Protein AF-A0A533Y2G1-F1 (afdb_monomer)

Foldseek 3Di:
DDPVVVVVVVCCLQQLVDDLVNLVVCLVCQVVVVDDPSRVVSSVSCCVPDPVSVVVSVVVVVVCVVVVPPDDDDDPVVNVVVVVVCVVPVPDD

Sequence (93 aa):
MTRDDLKNQVIDYLAGKLTCKEVTEAITDYLEGSLSFVEWVRFQMHLGMCFGCRRYLRQMRLTIRTLGALPVEPIPPAIRDELIQRFRSWKGG

Solvent-accessible surface area (backbone atoms only — not comparable to full-atom values): 5541 Å² total; per-residue (Å²): 136,54,79,64,56,54,48,51,52,51,49,40,59,75,69,14,70,62,50,74,64,56,49,64,70,45,44,60,37,61,75,72,66,70,50,52,73,70,55,46,51,28,51,51,47,34,46,75,74,32,69,67,58,44,51,50,53,52,48,54,54,46,52,52,53,58,63,71,66,52,89,71,81,79,76,55,67,70,60,53,50,51,49,52,55,55,59,71,64,55,87,78,126

Mean predicted aligned error: 8.28 Å

pLDDT: mean 89.62, std 10.32, range [46.44, 98.44]

Secondary structure (DSSP, 8-state):
--HHHHHHHHHHHHTT---HHHHHHSHHHHHHT-S-HHHHHHHHHHHHH-HHHHHHHHHHHHHHHHHHTSPPPPPPHHHHHHHHHHHHT----

Structure (mmCIF, N/CA/C/O backbone):
data_AF-A0A533Y2G1-F1
#
_entry.id   AF-A0A533Y2G1-F1
#
loop_
_atom_site.group_PDB
_atom_site.id
_atom_site.type_symbol
_atom_site.label_atom_id
_atom_site.label_alt_id
_atom_site.label_comp_id
_atom_site.label_asym_id
_atom_site.label_entity_id
_atom_site.label_seq_id
_atom_site.pdbx_PDB_ins_code
_atom_site.Cartn_x
_atom_site.Cartn_y
_atom_site.Cartn_z
_atom_site.occupancy
_atom_site.B_iso_or_equiv
_atom_site.auth_seq_id
_atom_site.auth_comp_id
_atom_site.auth_asym_id
_atom_site.auth_atom_id
_atom_site.pdbx_PDB_model_num
ATOM 1 N N . MET A 1 1 ? 21.557 14.649 -22.164 1.00 61.25 1 MET A N 1
ATOM 2 C CA . MET A 1 1 ? 20.473 13.666 -22.360 1.00 61.25 1 M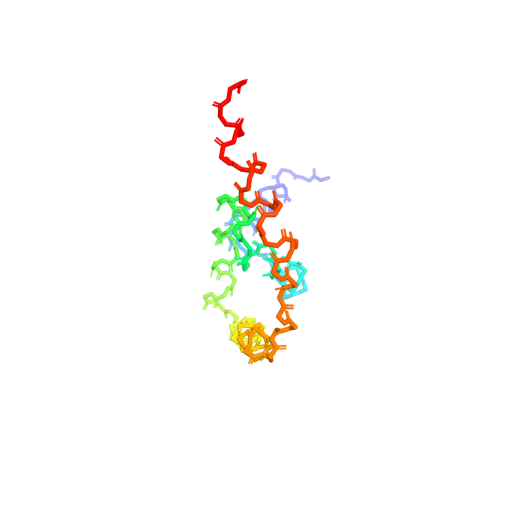ET A CA 1
ATOM 3 C C . MET A 1 1 ? 20.108 13.672 -23.832 1.00 61.25 1 MET A C 1
ATOM 5 O O . MET A 1 1 ? 19.733 14.725 -24.338 1.00 61.25 1 MET A O 1
ATOM 9 N N . THR A 1 2 ? 20.329 12.565 -24.535 1.00 86.38 2 THR A N 1
ATOM 10 C CA . THR A 1 2 ? 20.051 12.461 -25.974 1.00 86.38 2 THR A CA 1
ATOM 11 C C . THR A 1 2 ? 18.583 12.101 -26.218 1.00 86.38 2 THR A C 1
ATOM 13 O O . THR A 1 2 ? 17.869 11.666 -25.313 1.00 86.38 2 THR A O 1
ATOM 16 N N . ARG A 1 3 ? 18.105 12.290 -27.454 1.00 84.12 3 ARG A N 1
ATOM 17 C CA . ARG A 1 3 ? 16.724 11.956 -27.842 1.00 84.12 3 ARG A CA 1
ATOM 18 C C . ARG A 1 3 ? 16.412 10.464 -27.669 1.00 84.12 3 ARG A C 1
ATOM 20 O O . ARG A 1 3 ? 15.259 10.110 -27.438 1.00 84.12 3 ARG A O 1
ATOM 27 N N . ASP A 1 4 ? 17.428 9.616 -27.766 1.00 83.38 4 ASP A N 1
ATOM 28 C CA . ASP A 1 4 ? 17.286 8.169 -27.633 1.00 83.38 4 ASP A CA 1
ATOM 29 C C . ASP A 1 4 ? 17.275 7.735 -26.160 1.00 83.38 4 ASP A C 1
ATOM 31 O O . ASP A 1 4 ? 16.487 6.863 -25.796 1.00 83.38 4 ASP A O 1
ATOM 35 N N . ASP A 1 5 ? 18.008 8.432 -25.282 1.00 83.12 5 ASP A N 1
ATOM 36 C CA . ASP A 1 5 ? 17.913 8.228 -23.825 1.00 83.12 5 ASP A CA 1
ATOM 37 C C . ASP A 1 5 ? 16.500 8.529 -23.311 1.00 83.12 5 ASP A C 1
ATOM 39 O O . ASP A 1 5 ? 15.924 7.752 -22.549 1.00 83.12 5 ASP A O 1
ATOM 43 N N . LEU A 1 6 ? 15.908 9.634 -23.781 1.00 82.12 6 LEU A N 1
ATOM 44 C CA . LEU A 1 6 ? 14.549 10.025 -23.405 1.00 82.12 6 LEU A CA 1
ATOM 45 C C . LEU A 1 6 ? 13.520 8.987 -23.869 1.00 82.12 6 LEU A C 1
ATOM 47 O O . LEU A 1 6 ? 12.610 8.638 -23.120 1.00 82.12 6 LEU A O 1
ATOM 51 N N . LYS A 1 7 ? 13.673 8.461 -25.091 1.00 81.25 7 LYS A N 1
ATOM 52 C CA . LYS A 1 7 ? 12.805 7.395 -25.608 1.00 81.25 7 LYS A CA 1
ATOM 53 C C . LYS A 1 7 ? 12.894 6.134 -24.755 1.00 81.25 7 LYS A C 1
ATOM 55 O O . LYS A 1 7 ? 11.856 5.594 -24.385 1.00 81.25 7 L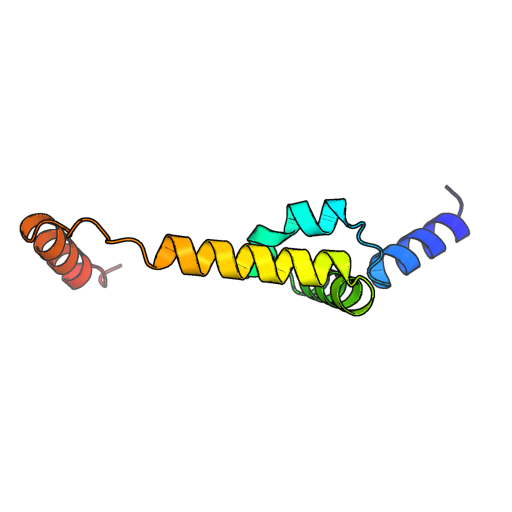YS A O 1
ATOM 60 N N . ASN A 1 8 ? 14.103 5.696 -24.411 1.00 78.88 8 ASN A N 1
ATOM 61 C CA . ASN A 1 8 ? 14.307 4.499 -23.596 1.00 78.88 8 ASN A CA 1
ATOM 62 C C . ASN A 1 8 ? 13.724 4.666 -22.188 1.00 78.88 8 ASN A C 1
ATOM 64 O O . ASN A 1 8 ? 13.036 3.772 -21.704 1.00 78.88 8 ASN A O 1
ATOM 68 N N . GLN A 1 9 ? 13.909 5.832 -21.566 1.00 76.62 9 GLN A N 1
ATOM 69 C CA . GLN A 1 9 ? 13.339 6.132 -20.252 1.00 76.62 9 GLN A CA 1
ATOM 70 C C . GLN A 1 9 ? 11.804 6.130 -20.267 1.00 76.62 9 GLN A C 1
ATOM 72 O O . GLN A 1 9 ? 11.175 5.596 -19.354 1.00 76.62 9 GLN A O 1
ATOM 77 N N . VAL A 1 10 ? 11.188 6.705 -21.302 1.00 77.44 10 VAL A N 1
ATOM 78 C CA . VAL A 1 10 ? 9.725 6.719 -21.451 1.00 77.44 10 VAL A CA 1
ATOM 79 C C . VAL A 1 10 ? 9.186 5.309 -21.690 1.00 77.44 10 VAL A C 1
ATOM 81 O O . VAL A 1 10 ? 8.187 4.932 -21.080 1.00 77.44 10 VAL A O 1
ATOM 84 N N . ILE A 1 11 ? 9.856 4.506 -22.521 1.00 77.12 11 ILE A N 1
ATOM 85 C CA . ILE A 1 11 ? 9.478 3.106 -22.758 1.00 77.12 11 ILE A CA 1
ATOM 86 C C . ILE A 1 11 ? 9.586 2.296 -21.463 1.00 77.12 11 ILE A C 1
ATOM 88 O O . ILE A 1 11 ? 8.638 1.603 -21.116 1.00 77.12 11 ILE A O 1
ATOM 92 N N . ASP A 1 12 ? 10.680 2.431 -20.715 1.00 74.00 12 ASP A N 1
ATOM 93 C CA . ASP A 1 12 ? 10.880 1.755 -19.428 1.00 74.00 12 ASP A CA 1
ATOM 94 C C . ASP A 1 12 ? 9.810 2.146 -18.397 1.00 74.00 12 ASP A C 1
ATOM 96 O O . ASP A 1 12 ? 9.255 1.296 -17.693 1.00 74.00 12 ASP A O 1
ATOM 100 N N . TYR A 1 13 ? 9.481 3.438 -18.326 1.00 73.75 13 TYR A N 1
ATOM 101 C CA . TYR A 1 13 ? 8.435 3.946 -17.445 1.00 73.75 13 TYR A CA 1
ATOM 102 C C . TYR A 1 13 ? 7.069 3.337 -17.791 1.00 73.75 13 TYR A C 1
ATOM 104 O O . TYR A 1 13 ? 6.375 2.834 -16.902 1.00 73.75 13 TYR A O 1
ATOM 112 N N . LEU A 1 14 ? 6.710 3.329 -19.080 1.00 70.00 14 LEU A N 1
ATOM 113 C CA . LEU A 1 14 ? 5.449 2.782 -19.587 1.00 70.00 14 LEU A CA 1
ATOM 114 C C . LEU A 1 14 ? 5.389 1.247 -19.526 1.00 70.00 14 LEU A C 1
ATOM 116 O O . LEU A 1 14 ? 4.317 0.693 -19.305 1.00 70.00 14 LEU A O 1
ATOM 120 N N . ALA A 1 15 ? 6.526 0.556 -19.644 1.00 67.38 15 ALA A N 1
ATOM 121 C CA . ALA A 1 15 ? 6.634 -0.902 -19.553 1.00 67.38 15 ALA A CA 1
ATOM 122 C C . ALA A 1 15 ? 6.502 -1.443 -18.116 1.00 67.38 15 ALA A C 1
ATOM 124 O O . ALA A 1 15 ? 6.579 -2.652 -17.900 1.00 67.38 15 ALA A O 1
ATOM 125 N N . GLY A 1 16 ? 6.299 -0.575 -17.119 1.00 65.12 16 GLY A N 1
ATOM 126 C CA . GLY A 1 16 ? 6.133 -1.001 -15.731 1.00 65.12 16 GLY A CA 1
ATOM 127 C C . GLY A 1 16 ? 7.451 -1.370 -15.053 1.00 65.12 16 GLY A C 1
ATOM 128 O O . GLY A 1 16 ? 7.463 -2.237 -14.178 1.00 65.12 16 GLY A O 1
ATOM 129 N N . LYS A 1 17 ? 8.560 -0.707 -15.416 1.00 76.62 17 LYS A N 1
ATOM 130 C CA . LYS A 1 17 ? 9.864 -0.856 -14.749 1.00 76.62 17 LYS A CA 1
ATOM 131 C C . LYS A 1 17 ? 9.866 -0.184 -13.369 1.00 76.62 17 LYS A C 1
ATOM 133 O O . LYS A 1 17 ? 10.646 0.721 -13.106 1.00 76.62 17 LYS A O 1
ATOM 138 N N . LEU A 1 18 ? 8.948 -0.603 -12.501 1.00 89.94 18 LEU A N 1
ATOM 139 C CA . LEU A 1 18 ? 9.067 -0.397 -11.066 1.00 89.94 18 LEU A CA 1
ATOM 140 C C . LEU A 1 18 ? 10.107 -1.380 -10.537 1.00 89.94 18 LEU A C 1
ATOM 142 O O . LEU A 1 18 ? 10.127 -2.558 -10.905 1.00 89.94 18 LEU A O 1
ATOM 146 N N . THR A 1 19 ? 10.962 -0.904 -9.655 1.00 92.69 19 THR A N 1
ATOM 147 C CA . THR A 1 19 ? 11.815 -1.738 -8.821 1.00 92.69 19 THR A CA 1
ATOM 148 C C . THR A 1 19 ? 10.982 -2.381 -7.714 1.00 92.69 19 THR A C 1
ATOM 150 O O . THR A 1 19 ? 9.933 -1.872 -7.317 1.00 92.69 19 THR A O 1
ATOM 153 N N . CYS A 1 20 ? 11.465 -3.493 -7.151 1.00 95.94 20 CYS A N 1
ATOM 154 C CA . CYS A 1 20 ? 10.815 -4.096 -5.984 1.00 95.94 20 CYS A CA 1
ATOM 155 C C . CYS A 1 20 ? 10.693 -3.097 -4.820 1.00 95.94 20 CYS A C 1
ATOM 157 O O . CYS A 1 20 ? 9.712 -3.147 -4.087 1.00 95.94 20 CYS A O 1
ATOM 159 N N . LYS A 1 21 ? 11.665 -2.181 -4.675 1.00 96.19 21 LYS A N 1
ATOM 160 C CA . LYS A 1 21 ? 11.659 -1.127 -3.655 1.00 96.19 21 LYS A CA 1
ATOM 161 C C . LYS A 1 21 ? 10.485 -0.164 -3.850 1.00 96.19 21 LYS A C 1
ATOM 163 O O . LYS A 1 21 ? 9.704 0.024 -2.924 1.00 96.19 21 LYS A O 1
ATOM 168 N N . GLU A 1 22 ? 10.303 0.360 -5.058 1.00 95.44 22 GLU A N 1
ATOM 169 C CA . GLU A 1 22 ? 9.176 1.253 -5.366 1.00 95.44 22 GLU A CA 1
ATOM 170 C C . GLU A 1 22 ? 7.825 0.548 -5.165 1.00 95.44 22 GLU A C 1
ATOM 172 O O . GLU A 1 22 ? 6.877 1.146 -4.669 1.00 95.44 22 GLU A O 1
ATOM 177 N N . VAL A 1 23 ? 7.732 -0.754 -5.465 1.00 96.31 23 VAL A N 1
ATOM 178 C CA . VAL A 1 23 ? 6.525 -1.549 -5.171 1.00 96.31 23 VAL A CA 1
ATOM 179 C C . VAL A 1 23 ? 6.279 -1.682 -3.669 1.00 96.31 23 VAL A C 1
ATOM 181 O O . VAL A 1 23 ? 5.131 -1.622 -3.238 1.00 96.31 23 VAL A O 1
ATOM 184 N N . THR A 1 24 ? 7.326 -1.877 -2.862 1.00 96.88 24 THR A N 1
ATOM 185 C CA . THR A 1 24 ? 7.172 -1.928 -1.400 1.00 96.88 24 THR A CA 1
ATOM 186 C C . THR A 1 24 ? 6.790 -0.576 -0.807 1.00 96.88 24 THR A C 1
ATOM 188 O O . THR A 1 24 ? 6.046 -0.551 0.164 1.00 96.88 24 THR A O 1
ATOM 191 N N . GLU A 1 25 ? 7.239 0.531 -1.399 1.00 97.06 25 GLU A N 1
ATOM 192 C CA . GLU A 1 25 ? 6.870 1.888 -0.974 1.00 97.06 25 GLU A CA 1
ATOM 193 C C . GLU A 1 25 ? 5.418 2.217 -1.357 1.00 97.06 25 GLU A C 1
ATOM 195 O O . GLU A 1 25 ? 4.677 2.750 -0.539 1.00 97.06 25 GLU A O 1
ATOM 200 N N . ALA A 1 26 ? 4.970 1.801 -2.546 1.00 96.38 26 ALA A N 1
ATOM 201 C CA . ALA A 1 26 ? 3.609 2.027 -3.042 1.00 96.38 26 ALA A CA 1
ATOM 202 C C . ALA A 1 26 ? 2.573 0.972 -2.588 1.00 96.38 26 ALA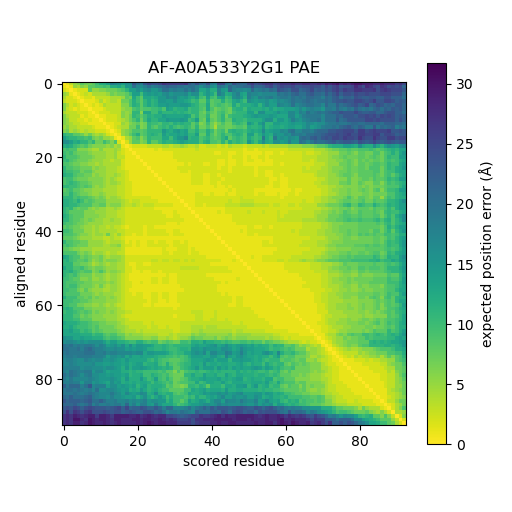 A C 1
ATOM 204 O O . ALA A 1 26 ? 1.420 0.996 -3.024 1.00 96.38 26 ALA A O 1
ATOM 205 N N . ILE A 1 27 ? 2.954 -0.004 -1.751 1.00 97.56 27 ILE A N 1
ATOM 206 C CA . ILE A 1 27 ? 2.074 -1.128 -1.378 1.00 97.56 27 ILE A CA 1
ATOM 207 C C . ILE A 1 27 ? 0.841 -0.667 -0.594 1.00 97.56 27 ILE A C 1
ATOM 209 O O . ILE A 1 27 ? -0.238 -1.230 -0.779 1.00 97.56 27 ILE A O 1
ATOM 213 N N . THR A 1 28 ? 0.999 0.336 0.271 1.00 97.12 28 THR A N 1
ATOM 214 C CA . THR A 1 28 ? -0.091 0.890 1.083 1.00 97.12 28 THR A CA 1
ATOM 215 C C . THR A 1 28 ? -1.088 1.598 0.184 1.00 97.12 28 THR A C 1
ATOM 217 O O . THR A 1 28 ? -2.263 1.249 0.209 1.00 97.12 28 THR A O 1
ATOM 220 N N . ASP A 1 29 ? -0.606 2.463 -0.709 1.00 98.06 29 ASP A N 1
ATOM 221 C CA . ASP A 1 29 ? -1.459 3.169 -1.663 1.00 98.06 29 ASP A CA 1
ATOM 222 C C . ASP A 1 29 ? -2.230 2.210 -2.577 1.00 98.06 29 ASP A C 1
ATOM 224 O O . ASP A 1 29 ? -3.412 2.395 -2.876 1.00 98.06 29 ASP A O 1
ATOM 228 N N . TYR A 1 30 ? -1.580 1.119 -2.990 1.00 97.56 30 TYR A N 1
ATOM 229 C CA . TYR A 1 30 ? -2.237 0.058 -3.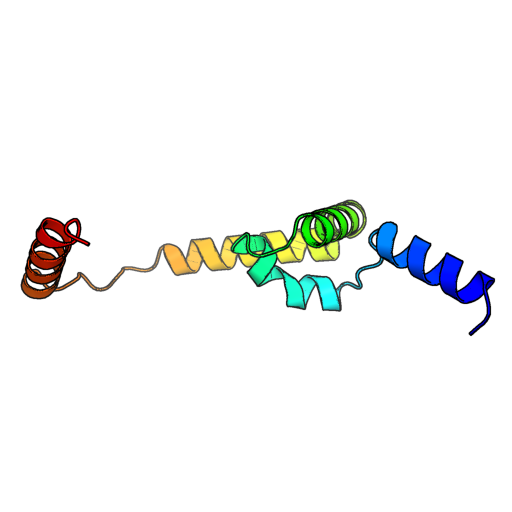744 1.00 97.56 30 TYR A CA 1
ATOM 230 C C . TYR A 1 30 ? -3.361 -0.627 -2.946 1.00 97.56 30 TYR A C 1
ATOM 232 O O . TYR A 1 30 ? -4.408 -0.952 -3.508 1.00 97.56 30 TYR A O 1
ATOM 240 N N . LEU A 1 31 ? -3.142 -0.891 -1.655 1.00 97.88 31 LEU A N 1
ATOM 241 C CA . LEU A 1 31 ? -4.110 -1.565 -0.783 1.00 97.88 31 LEU A CA 1
ATOM 242 C C . LEU A 1 31 ? -5.271 -0.650 -0.373 1.00 97.88 31 LEU A C 1
ATOM 244 O O . LEU A 1 31 ? -6.381 -1.146 -0.188 1.00 97.88 31 LEU A O 1
ATOM 248 N N . GLU A 1 32 ? -5.022 0.653 -0.269 1.00 97.19 32 GLU A N 1
ATOM 249 C CA . GLU A 1 32 ? -6.015 1.685 0.053 1.00 97.19 32 GLU A CA 1
ATOM 250 C C . GLU A 1 32 ? -6.745 2.221 -1.189 1.00 97.19 32 GLU A C 1
ATOM 252 O O . GLU A 1 32 ? -7.777 2.877 -1.068 1.00 97.19 32 GLU A O 1
ATOM 257 N N . GLY A 1 33 ? -6.255 1.901 -2.391 1.00 96.81 33 GLY A N 1
ATOM 258 C CA . GLY A 1 33 ? -6.854 2.342 -3.649 1.00 96.81 33 GLY A CA 1
ATOM 259 C C . GLY A 1 33 ? -6.589 3.814 -3.975 1.00 96.81 33 GLY A C 1
ATOM 260 O O . GLY A 1 33 ? -7.374 4.416 -4.703 1.00 96.81 33 GLY A O 1
ATOM 261 N N . SER A 1 34 ? -5.506 4.393 -3.450 1.00 97.75 34 SER A N 1
ATOM 262 C CA . SER A 1 34 ? -5.109 5.792 -3.672 1.00 97.75 34 SER A CA 1
ATOM 263 C C . SER A 1 34 ? -4.210 5.990 -4.900 1.00 97.75 34 SER A C 1
ATOM 265 O O . SER A 1 34 ? -3.974 7.129 -5.301 1.00 97.75 34 SER A O 1
ATOM 267 N N . LEU A 1 35 ? -3.734 4.909 -5.532 1.00 96.69 35 LEU A N 1
ATOM 268 C CA . LEU A 1 35 ? -2.944 4.997 -6.764 1.00 96.69 35 LEU A CA 1
ATOM 269 C C . LEU A 1 35 ? -3.756 5.586 -7.923 1.00 96.69 35 LEU A C 1
ATOM 271 O O . LEU A 1 35 ? -4.899 5.193 -8.173 1.00 96.69 35 LEU A O 1
ATOM 275 N N . SER A 1 36 ? -3.119 6.450 -8.717 1.00 95.56 36 SER A N 1
ATOM 276 C CA . SER A 1 36 ? -3.663 6.840 -10.017 1.00 95.56 36 SER A CA 1
ATOM 277 C C . SER A 1 36 ? -3.759 5.630 -10.952 1.00 95.56 36 SER A C 1
ATOM 279 O O . SER A 1 36 ? -3.074 4.616 -10.788 1.00 95.56 36 SER A O 1
ATOM 281 N N . PHE A 1 37 ? -4.577 5.742 -12.000 1.00 93.31 37 PHE A N 1
ATOM 282 C CA . PHE A 1 37 ? -4.753 4.660 -12.971 1.00 93.31 37 PHE A CA 1
ATOM 283 C C . PHE A 1 37 ? -3.423 4.188 -13.587 1.00 93.31 37 PHE A C 1
ATOM 285 O O . PHE A 1 37 ? -3.184 2.988 -13.716 1.00 93.31 37 PHE A O 1
ATOM 292 N N . VAL A 1 38 ? -2.528 5.121 -13.926 1.00 89.81 38 VAL A N 1
ATOM 293 C CA . VAL A 1 38 ? -1.225 4.801 -14.531 1.00 89.81 38 VAL A CA 1
ATOM 294 C C . VAL A 1 38 ? -0.319 4.068 -13.539 1.00 89.81 38 VAL A C 1
ATOM 296 O O . VAL A 1 38 ? 0.326 3.084 -13.904 1.00 89.81 38 VAL A O 1
ATOM 299 N N . GLU A 1 39 ? -0.284 4.507 -12.281 1.00 92.69 39 GLU A N 1
ATOM 300 C CA . GLU A 1 39 ? 0.493 3.846 -11.227 1.00 92.69 39 GLU A CA 1
ATOM 301 C C . GLU A 1 39 ? -0.035 2.443 -10.946 1.00 92.69 39 GLU A C 1
ATOM 303 O O . GLU A 1 39 ? 0.751 1.498 -10.877 1.00 92.69 39 GLU A O 1
ATOM 308 N N . TRP A 1 40 ? -1.359 2.283 -10.878 1.00 94.94 40 TRP A N 1
ATOM 309 C CA . TRP A 1 40 ? -1.997 0.984 -10.704 1.00 94.94 40 TRP A CA 1
ATOM 310 C C . TRP A 1 40 ? -1.626 0.009 -11.828 1.00 94.94 40 TRP A C 1
ATOM 312 O O . TRP A 1 40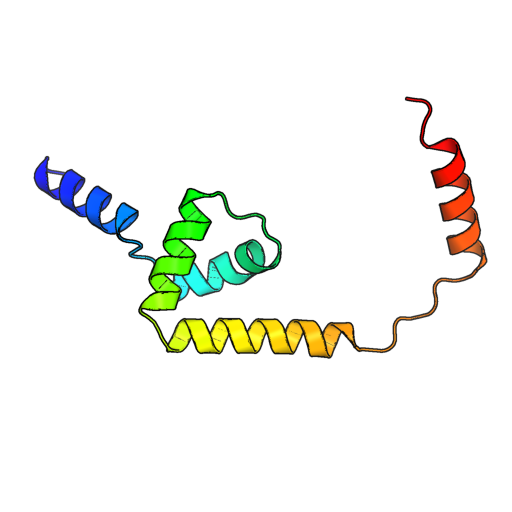 ? -1.233 -1.124 -11.545 1.00 94.94 40 TRP A O 1
ATOM 322 N N . VAL A 1 41 ? -1.666 0.445 -13.096 1.00 93.00 41 VAL A N 1
ATOM 323 C CA . VAL A 1 41 ? -1.263 -0.391 -14.243 1.00 93.00 41 VAL A CA 1
ATOM 324 C C . VAL A 1 41 ? 0.201 -0.820 -14.122 1.00 93.00 41 VAL A C 1
ATOM 326 O O . VAL A 1 41 ? 0.504 -2.007 -14.247 1.00 93.00 41 VAL A O 1
ATOM 329 N N . ARG A 1 42 ? 1.118 0.112 -13.828 1.00 92.75 42 ARG A N 1
ATOM 330 C CA . ARG A 1 42 ? 2.553 -0.196 -13.661 1.00 92.75 42 ARG A CA 1
ATOM 331 C C . ARG A 1 42 ? 2.789 -1.16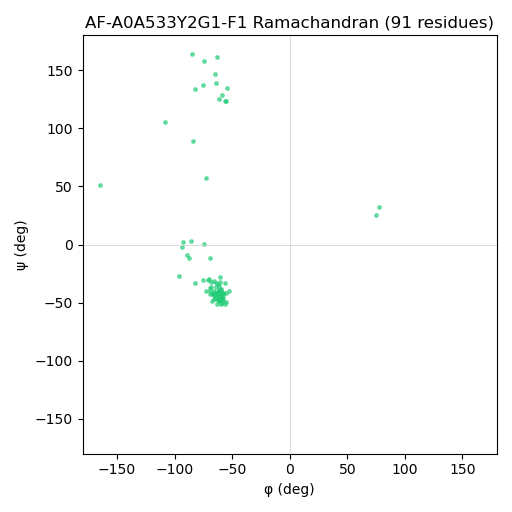7 -12.499 1.00 92.75 42 ARG A C 1
ATOM 333 O O . ARG A 1 42 ? 3.584 -2.099 -12.631 1.00 92.75 42 ARG A O 1
ATOM 340 N N . PHE A 1 43 ? 2.062 -0.996 -11.396 1.00 95.25 43 PHE A N 1
ATOM 341 C CA . PHE A 1 43 ? 2.098 -1.889 -10.239 1.00 95.25 43 PHE A CA 1
ATOM 342 C C . PHE A 1 43 ? 1.639 -3.308 -10.605 1.00 95.25 43 PHE A C 1
ATOM 344 O O . PHE A 1 43 ? 2.334 -4.281 -10.304 1.00 95.25 43 PHE A O 1
ATOM 351 N N . GLN A 1 44 ? 0.510 -3.440 -11.315 1.00 94.94 44 GLN A N 1
ATOM 352 C CA . GLN A 1 44 ? 0.012 -4.734 -11.797 1.00 94.94 44 GLN A CA 1
ATOM 353 C C . GLN A 1 44 ? 0.997 -5.414 -12.747 1.00 94.94 44 GLN A C 1
ATOM 355 O O . GLN A 1 44 ? 1.247 -6.613 -12.604 1.00 94.94 44 GLN A O 1
ATOM 360 N N . MET A 1 45 ? 1.590 -4.656 -13.674 1.00 93.44 45 MET A N 1
ATOM 361 C CA . MET A 1 45 ? 2.606 -5.176 -14.586 1.00 93.44 45 MET A CA 1
ATOM 362 C C . MET A 1 45 ? 3.765 -5.790 -13.803 1.00 93.44 45 MET A C 1
ATOM 364 O O . MET A 1 45 ? 4.066 -6.965 -14.007 1.00 93.44 45 MET A O 1
ATOM 368 N N . HIS A 1 46 ? 4.334 -5.070 -12.828 1.00 94.19 46 HIS A N 1
ATOM 369 C CA . HIS A 1 46 ? 5.404 -5.601 -11.979 1.00 94.19 46 HIS A CA 1
ATOM 370 C C . HIS A 1 46 ? 4.988 -6.873 -11.226 1.00 94.19 46 HIS A C 1
ATOM 372 O O . HIS A 1 46 ? 5.732 -7.857 -11.214 1.00 94.19 46 HIS A O 1
ATOM 378 N N . LEU A 1 47 ? 3.792 -6.903 -10.628 1.00 95.50 47 LEU A N 1
ATOM 379 C CA . LEU A 1 47 ? 3.278 -8.106 -9.962 1.00 95.50 47 LEU A CA 1
ATOM 380 C C . LEU A 1 47 ? 3.132 -9.299 -10.920 1.00 95.50 47 LEU A C 1
ATOM 382 O O . LEU A 1 47 ? 3.313 -10.445 -10.502 1.00 95.50 47 LEU A O 1
ATOM 386 N N . GLY A 1 48 ? 2.828 -9.060 -12.196 1.00 93.88 48 GLY A N 1
ATOM 387 C CA . GLY A 1 48 ? 2.784 -10.101 -13.223 1.00 93.88 48 GLY A CA 1
ATOM 388 C C . GLY A 1 48 ? 4.127 -10.816 -13.398 1.00 93.88 48 GLY A C 1
ATOM 389 O O . GLY A 1 48 ? 4.159 -12.045 -13.511 1.00 93.88 48 GLY A O 1
ATOM 390 N N . MET A 1 49 ? 5.228 -10.060 -13.334 1.00 92.75 49 MET A N 1
ATOM 391 C CA . MET A 1 49 ? 6.591 -10.531 -13.634 1.00 92.75 49 MET A CA 1
ATOM 392 C C . MET A 1 49 ? 7.385 -10.947 -12.386 1.00 92.75 49 MET A C 1
ATOM 394 O O . MET A 1 49 ? 8.263 -11.803 -12.468 1.00 92.75 49 MET A O 1
ATOM 398 N N . CYS A 1 50 ? 7.084 -10.379 -11.215 1.00 95.62 50 CYS A N 1
ATOM 399 C CA . CYS A 1 50 ? 7.870 -10.573 -9.997 1.00 95.62 50 CYS A CA 1
ATOM 400 C C . CYS A 1 50 ? 7.144 -11.445 -8.961 1.00 95.62 50 CYS A C 1
ATOM 402 O O . CYS A 1 50 ? 6.240 -11.007 -8.241 1.00 95.62 50 CYS A O 1
ATOM 404 N N . PHE A 1 51 ? 7.584 -12.700 -8.810 1.00 97.12 51 PHE A N 1
ATOM 405 C CA . PHE A 1 51 ? 7.037 -13.601 -7.787 1.00 97.12 51 PHE A CA 1
ATOM 406 C C . PHE A 1 51 ? 7.274 -13.102 -6.350 1.00 97.12 51 PHE A C 1
ATOM 408 O O . PHE A 1 51 ? 6.401 -13.283 -5.500 1.00 97.12 51 PHE A O 1
ATOM 415 N N . GLY A 1 52 ? 8.405 -12.440 -6.085 1.00 97.88 52 GLY A N 1
ATOM 416 C CA . GLY A 1 52 ? 8.728 -11.873 -4.772 1.00 97.88 52 GLY A CA 1
ATOM 417 C C . GLY A 1 52 ? 7.702 -10.833 -4.320 1.00 97.88 52 GLY A C 1
ATOM 418 O O . GLY A 1 52 ? 7.104 -10.978 -3.254 1.00 97.88 52 GLY A O 1
ATOM 419 N N . CYS A 1 53 ? 7.402 -9.852 -5.172 1.00 97.81 53 CYS A N 1
ATOM 420 C CA . CYS A 1 53 ? 6.406 -8.825 -4.869 1.00 97.81 53 CYS A CA 1
ATOM 421 C C . CYS A 1 53 ? 4.981 -9.392 -4.759 1.00 97.81 53 CYS A C 1
ATOM 423 O O . CYS A 1 53 ? 4.213 -8.941 -3.911 1.00 97.81 53 CYS A O 1
ATOM 425 N N . ARG A 1 54 ? 4.630 -10.454 -5.505 1.00 97.94 54 ARG A N 1
ATOM 426 C CA . ARG A 1 54 ? 3.353 -11.170 -5.288 1.00 97.94 54 ARG A CA 1
ATOM 427 C C . ARG A 1 54 ? 3.259 -11.807 -3.905 1.00 97.94 54 ARG A C 1
ATOM 429 O O . ARG A 1 54 ? 2.195 -11.766 -3.283 1.00 97.94 54 ARG A O 1
ATOM 436 N N . ARG A 1 55 ? 4.346 -12.419 -3.420 1.00 98.44 55 ARG A N 1
ATOM 437 C CA . ARG A 1 55 ? 4.393 -12.973 -2.057 1.00 98.44 55 ARG A CA 1
ATOM 438 C C . ARG A 1 55 ? 4.298 -11.865 -1.01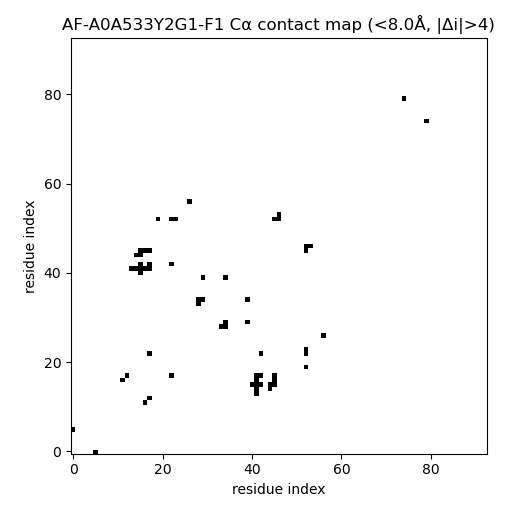7 1.00 98.44 55 ARG A C 1
ATOM 440 O O . ARG A 1 55 ? 3.528 -12.014 -0.075 1.00 98.44 55 ARG A O 1
ATOM 447 N N . TYR A 1 56 ? 5.013 -10.762 -1.223 1.00 98.06 56 TYR A N 1
ATOM 448 C CA . TYR A 1 56 ? 4.965 -9.606 -0.335 1.00 98.06 56 TYR A CA 1
ATOM 449 C C . TYR A 1 56 ? 3.547 -9.029 -0.223 1.00 98.06 56 TYR A C 1
ATOM 451 O O . TYR A 1 56 ? 3.026 -8.894 0.880 1.00 98.06 56 TYR A O 1
ATOM 459 N N . LEU A 1 57 ? 2.853 -8.822 -1.347 1.00 98.38 57 LEU A N 1
ATOM 460 C CA . LEU A 1 57 ? 1.453 -8.388 -1.341 1.00 98.38 57 LEU A CA 1
ATOM 461 C C . LEU A 1 57 ? 0.543 -9.362 -0.575 1.00 98.38 57 LEU A C 1
ATOM 463 O O . LEU A 1 57 ? -0.329 -8.944 0.187 1.00 98.38 57 LEU A O 1
ATOM 467 N N . ARG A 1 58 ? 0.740 -10.674 -0.751 1.00 98.31 58 ARG A N 1
ATOM 468 C CA . ARG A 1 58 ? -0.014 -11.689 0.001 1.00 98.31 58 ARG A CA 1
ATOM 469 C C . ARG A 1 58 ? 0.254 -11.592 1.505 1.00 98.31 58 ARG A C 1
ATOM 471 O O . ARG A 1 58 ? -0.693 -11.705 2.278 1.00 98.31 58 ARG A O 1
ATOM 478 N N . GLN A 1 59 ? 1.506 -11.374 1.904 1.00 98.25 59 GLN A N 1
ATOM 479 C CA . GLN A 1 59 ? 1.885 -11.171 3.301 1.00 98.25 59 GLN A CA 1
ATOM 480 C C . GLN A 1 59 ? 1.210 -9.925 3.876 1.00 98.25 59 GLN A C 1
ATOM 482 O O . GLN A 1 59 ? 0.581 -10.025 4.919 1.00 98.25 59 GLN A O 1
ATOM 487 N N . MET A 1 60 ? 1.260 -8.787 3.182 1.00 98.31 60 MET A N 1
ATOM 488 C CA . MET A 1 60 ? 0.625 -7.552 3.656 1.00 98.31 60 MET A CA 1
ATOM 489 C C . MET A 1 60 ? -0.887 -7.715 3.837 1.00 98.31 60 MET A C 1
ATOM 491 O O . MET A 1 60 ? -1.430 -7.331 4.870 1.00 98.31 60 MET A O 1
ATOM 495 N N . ARG A 1 61 ? -1.569 -8.382 2.895 1.00 98.19 61 ARG A N 1
ATOM 496 C CA . ARG A 1 61 ? -2.999 -8.718 3.037 1.00 98.19 61 ARG A CA 1
ATOM 497 C C . ARG A 1 61 ? -3.278 -9.619 4.240 1.00 98.19 61 ARG A C 1
ATOM 499 O O . ARG A 1 61 ? -4.288 -9.433 4.914 1.00 98.19 61 ARG A O 1
ATOM 506 N N . LEU A 1 62 ? -2.406 -10.594 4.506 1.00 98.19 62 LEU A N 1
ATOM 507 C CA . LEU A 1 62 ? -2.522 -11.447 5.687 1.00 98.19 62 LEU A CA 1
ATOM 508 C C . LEU A 1 62 ? -2.335 -10.631 6.968 1.00 98.19 62 LEU A C 1
ATOM 510 O O . LEU A 1 62 ? -3.158 -10.753 7.865 1.00 98.19 62 LEU A O 1
ATOM 514 N N . THR A 1 63 ? -1.318 -9.771 7.034 1.00 97.12 63 THR A N 1
ATOM 515 C CA . THR A 1 63 ? -1.084 -8.873 8.173 1.00 97.12 63 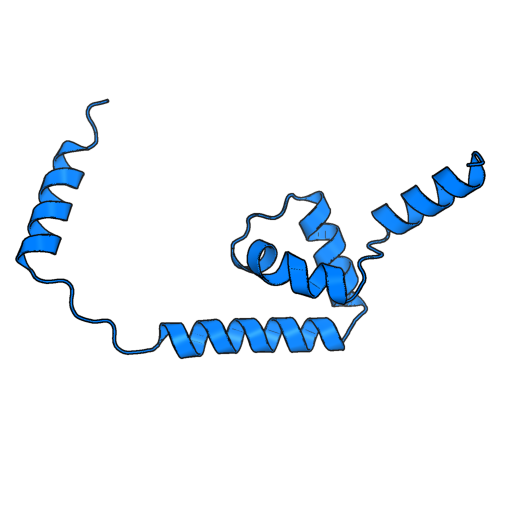THR A CA 1
ATOM 516 C C . THR A 1 63 ? -2.312 -8.012 8.458 1.00 97.12 63 THR A C 1
ATOM 518 O O . THR A 1 63 ? -2.785 -8.002 9.591 1.00 97.12 63 THR A O 1
ATOM 521 N N . ILE A 1 64 ? -2.878 -7.363 7.434 1.00 97.06 64 ILE A N 1
ATOM 522 C CA . ILE A 1 64 ? -4.094 -6.544 7.566 1.00 97.06 64 ILE A CA 1
ATOM 523 C C . ILE A 1 64 ? -5.253 -7.376 8.112 1.00 97.06 64 ILE A C 1
ATOM 525 O O . ILE A 1 64 ?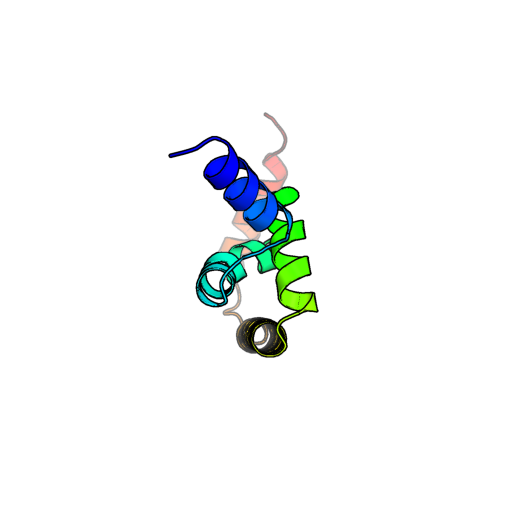 -5.907 -6.967 9.065 1.00 97.06 64 ILE A O 1
ATOM 529 N N . ARG A 1 65 ? -5.492 -8.565 7.547 1.00 96.88 65 ARG A N 1
ATOM 530 C CA . ARG A 1 65 ? -6.574 -9.447 8.002 1.00 96.88 65 ARG A CA 1
ATOM 531 C C . ARG A 1 65 ? -6.383 -9.889 9.452 1.00 96.88 65 ARG A C 1
ATOM 533 O O . ARG A 1 65 ? -7.350 -9.913 10.204 1.00 96.88 65 ARG A O 1
ATOM 540 N N . THR A 1 66 ? -5.164 -10.262 9.828 1.00 97.12 66 THR A N 1
ATOM 541 C CA . THR A 1 66 ? -4.844 -10.737 11.179 1.00 97.12 66 THR A CA 1
ATOM 542 C C . THR A 1 66 ? -5.017 -9.622 12.203 1.00 97.12 66 THR A C 1
ATOM 544 O O . THR A 1 66 ? -5.661 -9.836 13.224 1.00 97.12 66 THR A O 1
ATOM 547 N N . LEU A 1 67 ? -4.493 -8.425 11.923 1.00 95.69 67 LEU A N 1
ATOM 548 C CA . LEU A 1 67 ? -4.630 -7.276 12.820 1.00 95.69 67 LEU A CA 1
ATOM 549 C C . LEU A 1 67 ? -6.075 -6.765 12.881 1.00 95.69 67 LEU A C 1
ATOM 551 O O . LEU A 1 67 ? -6.552 -6.418 13.954 1.00 95.69 67 LEU A O 1
ATOM 555 N N . GLY A 1 68 ? -6.797 -6.783 11.759 1.00 93.50 68 GLY A N 1
ATOM 556 C CA . GLY A 1 68 ? -8.210 -6.402 11.701 1.00 93.50 68 GLY A CA 1
ATOM 557 C C . GLY A 1 68 ? -9.163 -7.375 12.406 1.00 93.50 68 GLY A C 1
ATOM 558 O O . GLY A 1 68 ? -10.327 -7.041 12.595 1.00 93.50 68 GLY A O 1
ATOM 559 N N . ALA A 1 69 ? -8.695 -8.566 12.792 1.00 92.94 69 ALA A N 1
ATOM 560 C CA . ALA A 1 69 ? -9.468 -9.547 13.554 1.00 92.94 69 ALA A CA 1
ATOM 561 C C . ALA A 1 69 ? -9.255 -9.444 15.075 1.00 92.94 69 ALA A C 1
ATOM 563 O O . ALA A 1 69 ? -9.852 -10.218 15.825 1.00 92.94 69 ALA A O 1
ATOM 564 N N . LEU A 1 70 ? -8.391 -8.534 15.537 1.00 92.00 70 LEU A N 1
ATOM 565 C CA . LEU A 1 70 ? -8.190 -8.311 16.964 1.00 92.00 70 LEU A CA 1
ATOM 566 C C . LEU A 1 70 ? -9.474 -7.757 17.606 1.00 92.00 70 LEU A C 1
ATOM 568 O O . LEU A 1 70 ? -10.210 -7.016 16.949 1.00 92.00 70 LEU A O 1
ATOM 572 N N . PRO A 1 71 ? -9.754 -8.096 18.881 1.00 87.12 71 PRO A N 1
ATOM 573 C CA . PRO A 1 71 ? -10.891 -7.536 19.595 1.00 87.12 71 PRO A CA 1
ATOM 574 C C . PRO A 1 71 ? -10.795 -6.013 19.588 1.00 87.12 71 PRO A C 1
ATOM 576 O O . PRO A 1 71 ? -9.791 -5.444 20.016 1.00 87.12 71 PRO A O 1
ATOM 579 N N . VAL A 1 72 ? -11.836 -5.362 19.081 1.00 84.62 72 VAL A N 1
ATOM 580 C CA . VAL A 1 72 ? -11.939 -3.907 19.133 1.00 84.62 72 VAL A CA 1
ATOM 581 C C . VAL A 1 72 ? -12.482 -3.540 20.505 1.00 84.62 72 VAL A C 1
ATOM 583 O O . VAL A 1 72 ? -13.457 -4.141 20.962 1.00 84.62 72 VAL A O 1
ATOM 586 N N . GLU A 1 73 ? -11.864 -2.554 21.150 1.00 86.00 73 GLU A N 1
ATOM 587 C CA . GLU A 1 73 ? -12.421 -1.961 22.363 1.00 86.00 73 GLU A CA 1
ATOM 588 C C . GLU A 1 73 ? -13.846 -1.466 22.055 1.00 86.00 73 GLU A C 1
ATOM 590 O O . GLU A 1 73 ? -14.030 -0.701 21.097 1.00 86.00 73 GLU A O 1
ATOM 595 N N . PRO A 1 74 ? -14.876 -1.915 22.794 1.00 84.50 74 PRO A N 1
ATOM 596 C CA . PRO A 1 74 ? -16.237 -1.483 22.535 1.00 84.50 74 PRO A CA 1
ATOM 597 C C . PRO A 1 74 ? -16.333 0.037 22.664 1.00 84.50 74 PRO A C 1
ATOM 599 O O . PRO A 1 74 ? -15.943 0.626 23.670 1.00 84.50 74 PRO A O 1
ATOM 602 N N . ILE A 1 75 ? -16.891 0.681 21.639 1.00 86.94 75 ILE A N 1
ATOM 603 C CA . ILE A 1 75 ? -17.160 2.119 21.679 1.00 86.94 75 ILE A CA 1
ATOM 604 C C . ILE A 1 75 ? -18.142 2.373 22.832 1.00 86.94 75 ILE A C 1
ATOM 606 O O . ILE A 1 75 ? -19.223 1.771 22.830 1.00 86.94 75 ILE A O 1
ATOM 610 N N . PRO A 1 76 ? -17.823 3.261 23.795 1.00 93.56 76 PRO A N 1
ATOM 611 C CA . PRO A 1 76 ? -18.735 3.570 24.885 1.00 93.56 76 PRO A CA 1
ATOM 612 C C . PRO A 1 76 ? -20.103 4.011 24.338 1.00 93.56 76 PRO A C 1
ATOM 614 O O . PRO A 1 76 ? -20.139 4.852 23.432 1.00 93.56 76 PRO A O 1
ATOM 617 N N . PRO A 1 77 ? -21.232 3.504 24.874 1.00 91.75 77 PRO A N 1
ATOM 618 C CA . PRO A 1 77 ? -22.563 3.801 24.341 1.00 91.75 77 PRO A CA 1
ATOM 619 C C . PRO A 1 77 ? -22.843 5.301 24.204 1.00 91.75 77 PRO A C 1
ATOM 621 O O . PRO A 1 77 ? -23.345 5.737 23.174 1.00 91.75 77 PRO A O 1
ATOM 624 N N . ALA A 1 78 ? -22.400 6.102 25.180 1.00 93.31 78 ALA A N 1
ATOM 625 C CA . ALA A 1 78 ? -22.539 7.557 25.154 1.00 93.31 78 ALA A CA 1
ATOM 626 C C . ALA A 1 78 ? -21.883 8.205 23.920 1.00 93.31 78 ALA A C 1
ATOM 628 O O . ALA A 1 78 ? -22.482 9.071 23.289 1.00 93.31 78 ALA A O 1
ATOM 629 N N . ILE A 1 79 ? -20.686 7.745 23.533 1.00 92.75 79 ILE A N 1
ATOM 630 C CA . ILE A 1 79 ? -19.967 8.251 22.354 1.00 92.75 79 ILE A CA 1
ATOM 631 C C . ILE A 1 79 ? -20.686 7.832 21.072 1.00 92.75 79 ILE A C 1
ATOM 633 O O . ILE A 1 79 ? -20.849 8.631 20.153 1.00 92.75 79 ILE A O 1
ATOM 637 N N . ARG A 1 80 ? -21.152 6.580 21.006 1.00 91.56 80 ARG A N 1
ATOM 638 C CA . ARG A 1 80 ? -21.925 6.085 19.862 1.00 91.56 80 ARG A CA 1
ATOM 639 C C . ARG A 1 80 ? -23.205 6.898 19.661 1.00 91.56 80 ARG A C 1
ATOM 641 O O . ARG A 1 80 ? -23.515 7.269 18.529 1.00 91.56 80 ARG A O 1
ATOM 648 N N . ASP A 1 81 ? -23.941 7.156 20.735 1.00 93.69 81 ASP A N 1
ATOM 649 C CA . ASP A 1 81 ? -25.220 7.861 20.678 1.00 93.69 81 ASP A CA 1
ATOM 650 C C . ASP A 1 81 ? -25.028 9.336 20.310 1.00 93.69 81 ASP A C 1
ATOM 652 O O . ASP A 1 81 ? -25.754 9.849 19.453 1.00 93.69 81 ASP A O 1
ATOM 656 N N . GLU A 1 82 ? -23.990 9.982 20.849 1.00 93.31 82 GLU A N 1
ATOM 657 C CA . GLU A 1 82 ? -23.593 11.333 20.451 1.00 93.31 82 GLU A CA 1
ATOM 658 C C . GLU A 1 82 ? -23.240 11.399 18.956 1.00 93.31 82 GLU A C 1
ATOM 660 O O . GLU A 1 82 ? -23.730 12.276 18.238 1.00 93.31 82 GLU A O 1
ATOM 665 N N . LEU A 1 83 ? -22.430 10.456 18.457 1.00 92.81 83 LEU A N 1
ATOM 666 C CA . LEU A 1 83 ? -22.081 10.388 17.038 1.00 92.81 83 LEU A CA 1
ATOM 667 C C . LEU A 1 83 ? -23.340 10.239 16.177 1.00 92.81 83 LEU A C 1
ATOM 669 O O . LEU A 1 83 ? -23.542 11.024 15.252 1.00 92.81 83 LEU A O 1
ATOM 673 N N . ILE A 1 84 ? -24.225 9.288 16.497 1.00 92.81 84 ILE A N 1
ATOM 674 C CA . ILE A 1 84 ? -25.481 9.085 15.758 1.00 92.81 84 ILE A CA 1
ATOM 675 C C . ILE A 1 84 ? -26.333 10.356 15.758 1.00 92.81 84 ILE A C 1
ATOM 677 O O . ILE A 1 84 ? -26.890 10.708 14.716 1.00 92.81 84 ILE A O 1
ATOM 681 N N . GLN A 1 85 ? -26.437 11.055 16.889 1.00 92.38 85 GLN A N 1
ATOM 682 C CA . GLN A 1 85 ? -27.185 12.305 16.977 1.00 92.38 85 GLN A CA 1
ATOM 683 C C . GLN A 1 85 ? -26.600 13.377 16.049 1.00 92.38 85 GLN A C 1
ATOM 685 O O . GLN A 1 85 ? -27.346 13.971 15.271 1.00 92.38 85 GLN A O 1
ATOM 690 N N . ARG A 1 86 ? -25.274 13.574 16.064 1.00 90.00 86 ARG A N 1
ATOM 691 C CA . ARG A 1 86 ? -24.586 14.528 15.177 1.00 90.00 86 ARG A CA 1
ATOM 692 C C . ARG A 1 86 ? -24.755 14.170 13.695 1.00 90.00 86 ARG A C 1
ATOM 694 O O . ARG A 1 86 ? -25.002 15.052 12.877 1.00 90.00 86 ARG A O 1
ATOM 701 N N . PHE A 1 87 ? -24.667 12.886 13.340 1.00 89.75 87 PHE A N 1
ATOM 702 C CA . PHE A 1 87 ? -24.834 12.425 11.955 1.00 89.75 87 PHE A CA 1
ATOM 703 C C . PHE A 1 87 ? -26.279 12.549 11.446 1.00 89.75 87 PHE A C 1
ATOM 705 O O . PHE A 1 87 ? -26.482 12.790 10.257 1.00 89.75 87 PHE A O 1
ATOM 712 N N . ARG A 1 88 ? -27.292 12.446 12.319 1.00 87.25 88 ARG A N 1
ATOM 713 C CA . ARG A 1 88 ? -28.703 12.666 11.941 1.00 87.25 88 ARG A CA 1
ATOM 714 C C . ARG A 1 88 ? -28.979 14.098 11.492 1.00 87.25 88 ARG A C 1
ATOM 716 O O . ARG A 1 88 ? -29.804 14.294 10.607 1.00 87.25 88 ARG A O 1
ATOM 723 N N . SER A 1 89 ? -28.289 15.078 12.070 1.00 81.38 89 SER A N 1
ATOM 724 C CA . SER A 1 89 ? -28.400 16.490 11.687 1.00 81.38 89 SER A CA 1
ATOM 725 C C . SER A 1 89 ? -27.374 16.925 10.634 1.00 81.38 89 SER A C 1
ATOM 727 O O . SER A 1 89 ? -27.341 18.099 10.284 1.00 81.38 89 SER A O 1
ATOM 729 N N . TRP A 1 90 ? -26.522 16.016 10.136 1.00 81.06 90 TRP A N 1
ATOM 730 C CA . TRP A 1 90 ? -25.384 16.367 9.273 1.00 81.06 90 TRP A CA 1
ATOM 731 C C . TRP A 1 90 ? -25.827 16.885 7.901 1.00 81.06 90 TRP A C 1
ATOM 733 O O . TRP A 1 90 ? -25.215 17.808 7.371 1.00 81.06 90 TRP A O 1
ATOM 743 N N . LYS A 1 91 ? -26.897 16.348 7.301 1.00 61.69 91 LYS A N 1
ATOM 744 C CA . LYS A 1 91 ? -27.389 16.878 6.020 1.00 61.69 91 LYS A CA 1
ATOM 745 C C . LYS A 1 91 ? -28.313 18.075 6.226 1.00 61.69 91 LYS A C 1
ATOM 747 O O . LYS A 1 91 ? -29.530 17.936 6.304 1.00 61.69 91 LYS A O 1
ATOM 752 N N . GLY A 1 92 ? -27.669 19.237 6.251 1.00 60.84 92 GLY A N 1
ATOM 753 C CA . GLY A 1 92 ? -28.238 20.577 6.160 1.00 60.84 92 GLY A CA 1
ATOM 754 C C . GLY A 1 92 ? -27.147 21.612 5.863 1.00 60.84 92 GLY A C 1
ATOM 755 O O . GLY A 1 92 ? -27.021 22.577 6.609 1.00 60.84 92 GLY A O 1
ATOM 756 N N . GLY A 1 93 ? -26.337 21.368 4.825 1.00 46.44 93 GLY A N 1
ATOM 757 C CA . GLY A 1 93 ? -25.268 22.242 4.324 1.00 46.44 93 GLY A CA 1
ATOM 758 C C . GLY A 1 93 ? -24.727 21.728 3.000 1.00 46.44 93 GLY A C 1
ATOM 759 O O . GLY A 1 93 ? -24.211 20.587 3.008 1.00 46.44 93 GLY A O 1
#

Nearest PDB structures (foldseek):
  3hug-assembly6_F  TM=7.325E-01  e=4.635E-01  Mycobacterium tuberculosis H37Rv
  3hug-assembly3_L  TM=6.324E-01  e=5.220E-01  Mycobacterium tuberculosis H37Rv

Radius of gyration: 21.3 Å; Cα contacts (8 Å, |Δi|>4): 31; chains: 1; bounding box: 49×36×53 Å